Protein 5MXY (pdb70)

InterPro domains:
  IPR009056 Cytochrome c-like domain [PF13442] (34-107)
  IPR009056 Cytochrome c-like domain [PS51007] (30-114)
  IPR036909 Cytochrome c-like domain superfamily [G3DSA:1.10.760.10] (24-115)
  IPR036909 Cytochrome c-like domain superfamily [SSF46626] (7-107)

GO terms:
  GO:0009055 electron transfer activity (F, IDA)

B-factor: mean 49.45, std 11.22, range [33.48, 121.1]

Foldseek 3Di:
DAQLVCCVVAPCQALNNLRDGDPLNVVLPGHRLQDPVCLVVDDLVNQLCCQQPNDPSRGHHCVVPDPSVNSSSNSVVSNVNHD

Sequence (83 aa):
IDGMKLYLQHCKTCHGVDGNPTDLGEGLGARKFADAEWQAKTSDERIIEQINEGTPEMMMPFKEKLTPEEVKALVPVVRGFKK

Radius of gyration: 11.71 Å; Cα contacts (8 Å, |Δi|>4): 105; chains: 1; bounding box: 23×28×24 Å

Nearest PDB structures (foldseek):
  5mxy-assembly1_A  TM=1.012E+00  e=5.273E-16  Candidatus Kuenenia stuttgartensis
  5mxz-assembly1_A  TM=9.814E-01  e=4.916E-13  Candidatus Kuenenia stuttgartensis
  7o38-assembly1_A  TM=9.391E-01  e=1.653E-07  Candidatus Kuenenia stuttgartensis
  6r6n-assembly1_B  TM=9.418E-01  e=6.928E-06  Candidatus Kuenenia stuttgartensis
  6r6o-assembly1_B  TM=9.231E-01  e=8.377E-06  Candidatus Kuenenia stuttgartensis

Organism: Kuenenia stuttgartiensis (NCBI:txid174633)

Solvent-accessible surface area: 5608 Å² total; per-residue (Å²): 148,86,10,84,144,17,2,76,126,40,23,77,88,29,30,6,100,71,0,67,29,47,140,106,1,121,74,71,39,25,198,97,24,22,44,59,130,73,12,91,98,13,52,71,138,96,9,55,76,41,18,39,99,12,43,113,166,109,42,123,79,21,123,171,139,11,73,107,106,45,0,142,24,3,11,87,13,10,68,63,25,105,145

Structure (mmCIF, N/CA/C/O backbone):
data_5MXY
#
_entry.id   5MXY
#
_cell.length_a   47.820
_cell.length_b   47.820
_cell.length_c   99.930
_cell.angle_alpha   90.00
_cell.angle_beta   90.00
_cell.angle_gamma   90.00
#
_symmetry.space_group_name_H-M   'P 43 21 2'
#
loop_
_entity.id
_entity.type
_entity.pdbx_description
1 polymer 'Cytochrome c-552 Ks_3358'
2 non-polymer 'HEME C'
3 non-polymer 'ZINC ION'
4 non-polymer 1,2-ETHANEDIOL
5 non-polymer 'ACETATE ION'
6 water water
#
lo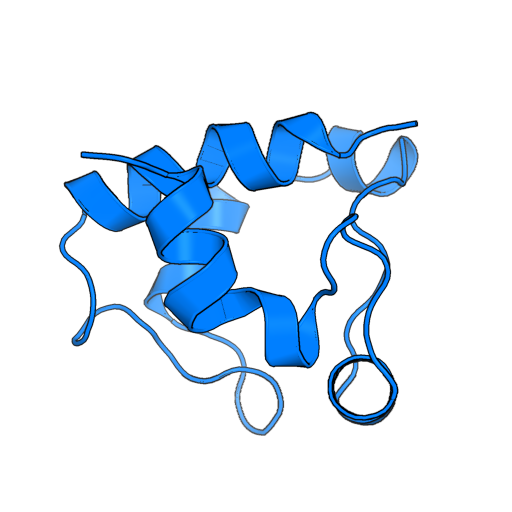op_
_atom_site.group_PDB
_atom_site.id
_atom_site.type_symbol
_atom_site.label_atom_id
_atom_site.label_alt_id
_atom_site.label_comp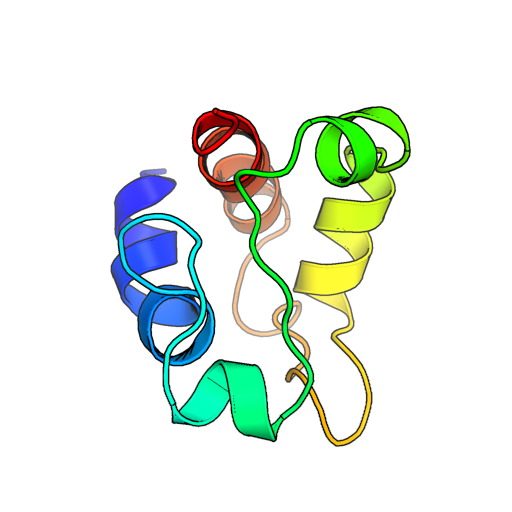_id
_atom_site.label_asym_id
_atom_site.label_entity_id
_atom_site.label_seq_id
_atom_site.pdbx_PDB_ins_code
_atom_site.Cartn_x
_atom_site.Cartn_y
_atom_site.Cartn_z
_atom_site.occupancy
_atom_site.B_iso_or_equiv
_atom_site.auth_seq_id
_atom_site.auth_comp_id
_atom_site.auth_asym_id
_atom_site.auth_atom_id
_atom_site.pdbx_PDB_model_num
ATOM 1 N N . ILE A 1 3 ? 3.405 14.449 -12.344 1.00 69.31 33 ILE A N 1
ATOM 2 C CA . ILE A 1 3 ? 2.724 13.251 -11.764 1.00 68.99 33 ILE A CA 1
ATOM 3 C C . ILE A 1 3 ? 3.405 11.978 -12.278 1.00 68.38 33 ILE A C 1
ATOM 4 O O . ILE A 1 3 ? 3.513 11.773 -13.493 1.00 69.93 33 ILE A O 1
ATOM 9 N N . ASP A 1 4 ? 3.865 11.140 -11.347 1.00 66.52 34 ASP A N 1
ATOM 10 C CA . ASP A 1 4 ? 4.482 9.851 -11.679 1.00 64.69 34 ASP A CA 1
ATOM 11 C C . ASP A 1 4 ? 3.462 8.715 -11.551 1.00 61.75 34 ASP A C 1
ATOM 12 O O . ASP A 1 4 ? 3.087 8.315 -10.440 1.00 59.80 34 ASP A O 1
ATOM 17 N N . GLY A 1 5 ? 3.026 8.214 -12.708 1.00 59.14 35 GLY A N 1
ATOM 18 C CA . GLY A 1 5 ? 2.075 7.105 -12.809 1.00 55.95 35 GLY A CA 1
ATOM 19 C C . GLY A 1 5 ? 2.540 5.814 -12.155 1.00 54.33 35 GLY A C 1
ATOM 20 O O . GLY A 1 5 ? 1.785 5.199 -11.398 1.00 50.24 35 GLY A O 1
ATOM 21 N N . MET A 1 6 ? 3.779 5.410 -12.444 1.00 53.93 36 MET A N 1
ATOM 22 C CA . MET A 1 6 ? 4.349 4.179 -11.883 1.00 55.60 36 MET A CA 1
ATOM 23 C C . MET A 1 6 ? 4.493 4.234 -10.359 1.00 52.89 36 MET A C 1
ATOM 24 O O . MET A 1 6 ? 4.242 3.238 -9.679 1.00 50.91 36 MET A O 1
ATOM 29 N N . LYS A 1 7 ? 4.875 5.401 -9.837 1.00 53.47 37 LYS A N 1
ATOM 30 C CA . LYS A 1 7 ? 4.957 5.632 -8.387 1.00 54.74 37 LYS A CA 1
ATOM 31 C C . LYS A 1 7 ? 3.590 5.495 -7.711 1.00 51.99 37 LYS A C 1
ATOM 32 O O . LYS A 1 7 ? 3.489 4.917 -6.625 1.00 50.64 37 LYS A O 1
ATOM 38 N N . LEU A 1 8 ? 2.551 6.023 -8.362 1.00 49.64 38 LEU A N 1
ATOM 39 C CA . LEU A 1 8 ? 1.165 5.863 -7.905 1.00 47.96 38 LEU A CA 1
ATOM 40 C C . LEU A 1 8 ? 0.739 4.398 -7.885 1.00 44.77 38 LEU A C 1
ATOM 41 O O . LEU A 1 8 ? 0.119 3.949 -6.923 1.00 45.39 38 LEU A O 1
ATOM 46 N N . TYR A 1 9 ? 1.087 3.672 -8.950 1.00 43.17 39 TYR A N 1
ATOM 47 C CA . TYR A 1 9 ? 0.752 2.253 -9.095 1.00 44.73 39 TYR A CA 1
ATOM 48 C C . TYR A 1 9 ? 1.396 1.388 -8.007 1.00 44.66 39 TYR A C 1
ATOM 49 O O . TYR A 1 9 ? 0.736 0.527 -7.415 1.00 43.42 39 TYR A O 1
ATOM 58 N N . LEU A 1 10 ? 2.683 1.611 -7.759 1.00 46.64 40 LEU A N 1
ATOM 59 C CA . LEU A 1 10 ? 3.407 0.863 -6.728 1.00 49.78 40 LEU A CA 1
ATOM 60 C C . LEU A 1 10 ? 2.861 1.165 -5.327 1.00 50.93 40 LEU A C 1
ATOM 61 O O . LEU A 1 10 ? 2.809 0.281 -4.474 1.00 52.02 40 LEU A O 1
ATOM 66 N N . GLN A 1 11 ? 2.419 2.403 -5.119 1.00 52.25 41 GLN A N 1
ATOM 67 C CA . GLN A 1 11 ? 1.851 2.842 -3.846 1.00 54.46 41 GLN A CA 1
ATOM 68 C C . GLN A 1 11 ? 0.430 2.322 -3.584 1.00 52.86 41 GLN A C 1
ATOM 69 O O . GLN A 1 11 ? 0.072 2.061 -2.430 1.00 50.51 41 GLN A O 1
ATOM 75 N N . HIS A 1 12 ? -0.371 2.175 -4.643 1.00 50.27 42 HIS A N 1
ATOM 76 C CA . HIS A 1 12 ? -1.817 1.953 -4.488 1.00 49.34 42 HIS A CA 1
ATOM 77 C C . HIS A 1 12 ? -2.395 0.697 -5.139 1.00 45.69 42 HIS A C 1
ATOM 78 O O . HIS A 1 12 ? -3.488 0.266 -4.775 1.00 44.53 42 HIS A O 1
ATOM 85 N N . CYS A 1 13 ? -1.679 0.122 -6.101 1.00 44.49 43 CYS A N 1
ATOM 86 C CA . CYS A 1 13 ? -2.259 -0.918 -6.958 1.00 43.89 43 CYS A CA 1
ATOM 87 C C . CYS A 1 13 ? -1.517 -2.247 -6.929 1.00 44.55 43 CYS A C 1
ATOM 88 O O . CYS A 1 13 ? -2.146 -3.298 -7.086 1.00 43.63 43 CYS A O 1
ATOM 91 N N . LYS A 1 14 ? -0.193 -2.193 -6.753 1.00 45.69 44 LYS A N 1
ATOM 92 C CA . LYS A 1 14 ? 0.674 -3.380 -6.841 1.00 49.49 44 LYS A CA 1
ATOM 93 C C . LYS A 1 14 ? 0.345 -4.497 -5.839 1.00 48.33 44 LYS A C 1
ATOM 94 O O . LYS A 1 14 ? 0.587 -5.664 -6.136 1.00 48.73 44 LYS A O 1
ATOM 100 N N . THR A 1 15 ? -0.212 -4.135 -4.677 1.00 47.98 45 THR A N 1
ATOM 101 C CA . THR A 1 15 ? -0.579 -5.114 -3.633 1.00 47.49 45 THR A CA 1
ATOM 102 C C . THR A 1 15 ? -1.638 -6.116 -4.101 1.00 44.89 45 THR A C 1
ATOM 103 O O . THR A 1 15 ? -1.709 -7.232 -3.582 1.00 44.79 45 THR A O 1
ATOM 107 N N . CYS A 1 16 ? -2.452 -5.720 -5.080 1.00 43.07 46 CYS A N 1
ATOM 108 C CA . CYS A 1 16 ? -3.415 -6.633 -5.694 1.00 41.88 46 CYS A CA 1
ATOM 109 C C . CYS A 1 16 ? -3.037 -7.037 -7.117 1.00 42.22 46 CYS A C 1
ATOM 110 O O . CYS A 1 16 ? -3.163 -8.210 -7.477 1.00 42.90 46 CYS A O 1
ATOM 113 N N . HIS A 1 17 ? -2.582 -6.073 -7.919 1.00 40.04 47 HIS A N 1
ATOM 114 C CA . HIS A 1 17 ? -2.303 -6.321 -9.340 1.00 42.50 47 HIS A CA 1
ATOM 115 C C . HIS A 1 17 ? -0.878 -6.766 -9.674 1.00 44.44 47 HIS A C 1
ATOM 116 O O . HIS A 1 17 ? -0.625 -7.205 -10.794 1.00 44.81 47 HIS A O 1
ATOM 123 N N . GLY A 1 18 ? 0.040 -6.649 -8.715 1.00 45.55 48 GLY A N 1
ATOM 124 C CA . GLY A 1 18 ? 1.421 -7.113 -8.900 1.00 49.65 48 GLY A CA 1
ATOM 125 C C . GLY A 1 18 ? 2.308 -6.128 -9.634 1.00 52.79 48 GLY A C 1
ATOM 126 O O . GLY A 1 18 ? 1.822 -5.284 -10.385 1.00 52.96 48 GLY A O 1
ATOM 127 N N . VAL A 1 19 ? 3.619 -6.258 -9.427 1.00 54.19 49 VAL A N 1
ATOM 128 C CA . VAL A 1 19 ? 4.626 -5.366 -10.021 1.00 55.14 49 VAL A CA 1
ATOM 129 C C . VAL A 1 19 ? 4.648 -5.398 -11.570 1.00 55.10 49 VAL A C 1
ATOM 130 O O . VAL A 1 19 ? 5.044 -4.425 -12.213 1.00 57.25 49 VAL A O 1
ATOM 134 N N . ASP A 1 20 ? 4.192 -6.511 -12.146 1.00 54.94 50 ASP A N 1
ATOM 135 C CA . ASP A 1 20 ? 4.199 -6.733 -13.592 1.00 55.39 50 ASP A CA 1
ATOM 136 C C . ASP A 1 20 ? 2.788 -6.877 -14.187 1.00 52.50 50 ASP A C 1
ATOM 137 O O . ASP A 1 20 ? 2.633 -7.230 -15.359 1.00 53.20 50 ASP A O 1
ATOM 142 N N . GLY A 1 21 ? 1.763 -6.600 -13.381 1.00 48.97 51 GLY A N 1
ATOM 143 C CA . GLY A 1 21 ? 0.375 -6.735 -13.827 1.00 47.37 51 GLY A CA 1
ATOM 144 C C . GLY A 1 21 ? -0.218 -8.118 -13.615 1.00 46.59 51 GLY A C 1
ATOM 145 O O . GLY A 1 21 ? -1.422 -8.324 -13.840 1.00 45.06 51 GLY A O 1
ATOM 146 N N . ASN A 1 22 ? 0.625 -9.068 -13.200 1.00 46.22 52 ASN A N 1
ATOM 147 C CA . ASN A 1 22 ? 0.172 -10.398 -12.795 1.00 46.32 52 ASN A CA 1
ATOM 148 C C . ASN A 1 22 ? -0.251 -10.328 -11.334 1.00 46.11 52 ASN A C 1
ATOM 149 O O . ASN A 1 22 ? 0.571 -9.988 -10.473 1.00 43.72 52 ASN A O 1
ATOM 154 N N . PRO A 1 23 ? -1.535 -10.631 -11.053 1.00 43.81 53 PRO A N 1
ATOM 155 C CA . PRO A 1 23 ? -2.094 -10.393 -9.722 1.00 45.61 53 PRO A CA 1
ATOM 156 C C . PRO A 1 23 ? -1.447 -11.216 -8.615 1.00 47.00 53 PRO A C 1
ATOM 157 O O . PRO A 1 23 ? -1.007 -12.350 -8.845 1.00 47.72 53 PRO A O 1
ATOM 161 N N . THR A 1 24 ? -1.398 -10.618 -7.428 1.00 48.22 54 THR A N 1
ATOM 162 C CA . THR A 1 24 ? -0.898 -11.260 -6.214 1.00 49.23 54 THR A CA 1
ATOM 163 C C . THR A 1 24 ? -1.887 -12.320 -5.723 1.00 49.96 54 THR A C 1
ATOM 164 O O . THR A 1 24 ? -2.975 -12.482 -6.294 1.00 48.57 54 THR A O 1
ATOM 168 N N . ASP A 1 25 ? -1.505 -13.030 -4.661 1.00 51.89 55 ASP A N 1
ATOM 169 C CA . ASP A 1 25 ? -2.393 -13.969 -3.982 1.00 51.90 55 ASP A CA 1
ATOM 170 C C . ASP A 1 25 ? -3.680 -13.270 -3.527 1.00 48.29 55 ASP A C 1
ATOM 171 O O . ASP A 1 25 ? -4.779 -13.795 -3.739 1.00 45.62 55 ASP A O 1
ATOM 176 N N . LEU A 1 26 ? -3.534 -12.082 -2.929 1.00 45.11 56 LEU A N 1
ATOM 177 C CA . LEU A 1 26 ? -4.673 -11.244 -2.534 1.00 44.88 56 LEU A CA 1
ATOM 178 C C . LEU A 1 26 ? -5.567 -10.861 -3.722 1.00 42.43 56 LEU A C 1
ATOM 179 O O . LEU A 1 26 ? -6.782 -11.065 -3.673 1.00 41.43 56 LEU A O 1
ATOM 184 N N . GLY A 1 27 ? -4.955 -10.311 -4.770 1.00 43.13 57 GLY A N 1
ATOM 185 C CA . GLY A 1 27 ? -5.678 -9.863 -5.968 1.00 41.61 57 GLY A CA 1
ATOM 186 C C . GLY A 1 27 ? -6.436 -10.968 -6.685 1.00 43.38 57 GLY A C 1
ATOM 187 O O . GLY A 1 27 ? -7.617 -10.803 -7.013 1.00 43.06 57 GLY A O 1
ATOM 188 N N . GLU A 1 28 ? -5.761 -12.096 -6.909 1.00 44.51 58 GLU A N 1
ATOM 189 C CA . GLU A 1 28 ? -6.356 -13.264 -7.578 1.00 48.03 58 GLU A CA 1
ATOM 190 C C . GLU A 1 28 ? -7.560 -13.827 -6.817 1.00 47.04 58 GLU A C 1
ATOM 191 O O . GLU A 1 28 ? -8.580 -14.163 -7.429 1.00 48.59 58 GLU A O 1
ATOM 197 N N . GLY A 1 29 ? -7.434 -13.920 -5.491 1.00 48.27 59 GLY A N 1
ATOM 198 C CA . GLY A 1 29 ? -8.521 -14.371 -4.614 1.00 46.49 59 GLY A CA 1
ATOM 199 C C . GLY A 1 29 ? -9.741 -13.470 -4.643 1.00 45.65 59 GLY A C 1
ATOM 200 O O . GLY A 1 29 ? -10.874 -13.946 -4.528 1.00 46.44 59 GLY A O 1
ATOM 201 N N . LEU A 1 30 ? -9.498 -12.167 -4.809 1.00 44.96 60 LEU A N 1
ATOM 202 C CA . LEU A 1 30 ? -10.556 -11.159 -4.932 1.00 43.52 60 LEU A CA 1
ATOM 203 C C . LEU A 1 30 ? -11.219 -11.108 -6.311 1.00 44.68 60 LEU A C 1
ATOM 204 O O . LEU A 1 30 ? -12.347 -10.606 -6.450 1.00 43.39 60 LEU A O 1
ATOM 209 N N . GLY A 1 31 ? -10.512 -11.598 -7.328 1.00 42.68 61 GLY A N 1
ATOM 210 C CA . GLY A 1 31 ? -11.084 -11.737 -8.668 1.00 42.96 61 GLY A CA 1
ATOM 211 C C . GLY A 1 31 ? -10.314 -11.107 -9.814 1.00 42.23 61 GLY A C 1
ATOM 212 O O . GLY A 1 31 ? -10.797 -11.115 -10.950 1.00 41.55 61 GLY A O 1
ATOM 213 N N . ALA A 1 32 ? -9.123 -10.577 -9.528 1.00 42.75 62 ALA A N 1
ATOM 214 C CA . ALA A 1 32 ? -8.308 -9.889 -10.538 1.00 43.17 62 ALA A CA 1
ATOM 215 C C . ALA A 1 32 ? -7.658 -10.859 -11.521 1.00 44.74 62 ALA A C 1
ATOM 216 O O . ALA A 1 32 ? -7.255 -11.968 -11.147 1.00 42.09 62 ALA A O 1
ATOM 218 N N . ARG A 1 33 ? -7.576 -10.423 -12.775 1.00 43.80 63 ARG A N 1
ATOM 219 C CA . ARG A 1 33 ? -6.907 -11.161 -13.856 1.00 47.60 63 ARG A CA 1
ATOM 220 C C . ARG A 1 33 ? -5.661 -10.391 -14.287 1.00 48.00 63 ARG A C 1
ATOM 221 O O . ARG A 1 33 ? -5.489 -9.233 -13.901 1.00 49.74 63 ARG A O 1
ATOM 229 N N . LYS A 1 34 ? -4.794 -11.024 -15.080 1.00 47.72 64 LYS A N 1
ATOM 230 C CA . LYS A 1 34 ? -3.547 -10.380 -15.512 1.00 48.45 64 LYS A CA 1
ATOM 231 C C . LYS A 1 34 ? -3.757 -9.266 -16.546 1.00 46.15 64 LYS A C 1
ATOM 232 O O . LYS A 1 34 ? -4.602 -9.386 -17.439 1.00 45.19 64 LYS A O 1
ATOM 238 N N . PHE A 1 35 ? -2.985 -8.190 -16.398 1.00 43.88 65 PHE A N 1
ATOM 239 C CA . PHE A 1 35 ? -2.992 -7.067 -17.341 1.00 46.55 65 PHE A CA 1
ATOM 240 C C . PHE A 1 35 ? -2.242 -7.383 -18.644 1.00 49.17 65 PHE A C 1
ATOM 241 O O . PHE A 1 35 ? -2.668 -6.945 -19.722 1.00 48.14 65 PHE A O 1
ATOM 249 N N . ALA A 1 36 ? -1.137 -8.133 -18.542 1.00 52.07 66 ALA A N 1
ATOM 250 C CA . ALA A 1 36 ? -0.365 -8.583 -19.714 1.00 54.76 66 ALA A CA 1
ATOM 251 C C . ALA A 1 36 ? -1.116 -9.697 -20.443 1.00 57.54 66 ALA A C 1
ATOM 252 O O . ALA A 1 36 ? -0.721 -10.869 -20.422 1.00 61.36 66 ALA A O 1
ATOM 254 N N . ASP A 1 37 ? -2.213 -9.295 -21.077 1.00 56.56 67 ASP A N 1
ATOM 255 C CA . ASP A 1 37 ? -3.116 -10.175 -21.792 1.00 57.37 67 ASP A CA 1
ATOM 256 C C . ASP A 1 37 ? -3.552 -9.367 -23.005 1.00 58.07 67 ASP A C 1
ATOM 257 O O . ASP A 1 37 ? -4.271 -8.369 -22.870 1.00 54.82 67 ASP A O 1
ATOM 262 N N . ALA A 1 38 ? -3.085 -9.789 -24.181 1.00 56.41 68 ALA A N 1
ATOM 263 C CA . ALA A 1 38 ? -3.350 -9.094 -25.444 1.00 58.26 68 ALA A CA 1
ATOM 264 C C . ALA A 1 38 ? -4.845 -8.930 -25.712 1.00 57.88 68 ALA A C 1
ATOM 265 O O . ALA A 1 38 ? -5.294 -7.854 -26.113 1.00 57.00 68 ALA A O 1
ATOM 267 N N . GLU A 1 39 ? -5.600 -10.000 -25.457 1.00 57.44 69 GLU A N 1
ATOM 268 C CA . GLU A 1 39 ? -7.048 -10.036 -25.649 1.00 57.62 69 GLU A CA 1
ATOM 269 C C . GLU A 1 39 ? -7.784 -9.084 -24.694 1.00 52.91 69 GLU A C 1
ATOM 270 O O . GLU A 1 39 ? -8.732 -8.410 -25.111 1.00 48.73 69 GLU A O 1
ATOM 276 N N . TRP A 1 40 ? -7.349 -9.033 -23.431 1.00 50.39 70 TRP A N 1
ATOM 277 C CA . TRP A 1 40 ? -7.900 -8.076 -22.461 1.00 49.41 70 TRP A CA 1
ATOM 278 C C . TRP A 1 40 ? -7.608 -6.631 -22.880 1.00 49.08 70 TRP A C 1
ATOM 279 O O . TRP A 1 40 ? -8.522 -5.807 -22.921 1.00 49.53 70 TRP A O 1
ATOM 290 N N . GLN A 1 41 ? -6.344 -6.351 -23.201 1.00 47.57 71 GLN A N 1
ATOM 291 C CA . GLN A 1 41 ? -5.906 -5.024 -23.640 1.00 48.36 71 GLN A CA 1
ATOM 292 C C . GLN A 1 41 ? -6.698 -4.536 -24.857 1.00 49.36 71 GLN A C 1
ATOM 293 O O . GLN A 1 41 ? -7.067 -3.361 -24.928 1.00 47.44 71 GLN A O 1
ATOM 299 N N . ALA A 1 42 ? -6.973 -5.456 -25.784 1.00 48.25 72 ALA A N 1
ATOM 300 C CA . ALA A 1 42 ? -7.684 -5.152 -27.031 1.00 49.55 72 ALA A CA 1
ATOM 301 C C . ALA A 1 42 ? -9.158 -4.797 -26.829 1.00 48.19 72 ALA A C 1
ATOM 302 O O . ALA A 1 42 ? -9.667 -3.905 -27.501 1.00 52.59 72 ALA A O 1
ATOM 304 N N . LYS A 1 43 ? -9.835 -5.489 -25.910 1.00 49.19 73 LYS A N 1
ATOM 305 C CA . LYS A 1 43 ? -11.268 -5.254 -25.677 1.00 50.14 73 LYS A CA 1
ATOM 306 C C . LYS A 1 43 ? -11.561 -4.159 -24.633 1.00 48.30 73 LYS A C 1
ATOM 307 O O . LYS A 1 43 ? -12.721 -3.788 -24.428 1.00 47.81 73 LYS A O 1
ATOM 310 N N . THR A 1 44 ? -10.508 -3.643 -23.999 1.00 46.66 74 THR A N 1
ATOM 311 C CA . THR A 1 44 ? -10.634 -2.660 -22.914 1.00 45.38 74 THR A CA 1
ATOM 312 C C . THR A 1 44 ? -10.262 -1.252 -23.390 1.00 45.37 74 THR A C 1
ATOM 313 O O . THR A 1 44 ? -9.163 -1.036 -23.906 1.00 45.79 74 THR A O 1
ATOM 317 N N . SER A 1 45 ? -11.193 -0.313 -23.219 1.00 42.10 75 SER A N 1
ATOM 318 C CA . SER A 1 45 ? -10.967 1.089 -23.561 1.00 43.25 75 SER A CA 1
ATOM 319 C C . SER A 1 45 ? -10.265 1.818 -22.419 1.00 42.03 75 SER A C 1
ATOM 320 O O . SER A 1 45 ? -10.284 1.354 -21.275 1.00 39.83 75 SER A O 1
ATOM 323 N N . ASP A 1 46 ? -9.651 2.960 -22.731 1.00 41.68 76 ASP A N 1
ATOM 324 C CA . ASP A 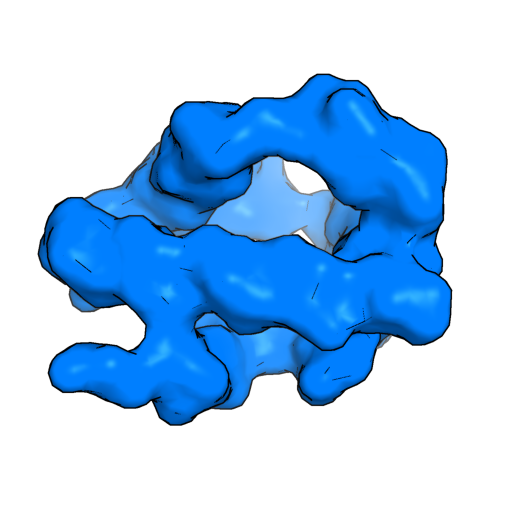1 46 ? -9.090 3.838 -21.697 1.00 42.01 76 ASP A CA 1
ATOM 325 C C . ASP A 1 46 ? -10.147 4.341 -20.705 1.00 41.42 76 ASP A C 1
ATOM 326 O O . ASP A 1 46 ? -9.856 4.461 -19.511 1.00 39.09 76 ASP A O 1
ATOM 331 N N . GLU A 1 47 ? -11.356 4.634 -21.198 1.00 40.60 77 GLU A N 1
ATOM 332 C CA . GLU A 1 47 ? -12.456 5.086 -20.327 1.00 42.80 77 GLU A CA 1
ATOM 333 C C . GLU A 1 47 ? -12.938 4.009 -19.348 1.00 38.54 77 GLU A C 1
ATOM 334 O O . GLU A 1 47 ? -13.390 4.335 -18.251 1.00 36.58 77 GLU A O 1
ATOM 340 N N . ARG A 1 48 ? -12.847 2.744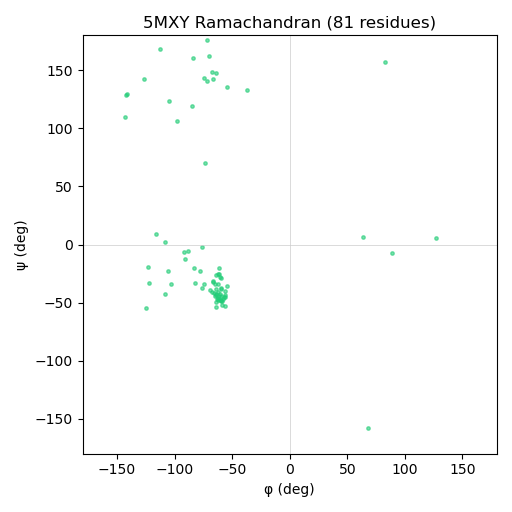 -19.762 1.00 37.07 78 ARG A N 1
ATOM 341 C CA . ARG A 1 48 ? -13.156 1.589 -18.906 1.00 37.29 78 ARG A CA 1
ATOM 342 C C . ARG A 1 48 ? -12.128 1.458 -17.780 1.00 36.53 78 ARG A C 1
ATOM 343 O O . ARG A 1 48 ? -12.496 1.154 -16.642 1.00 35.75 78 ARG A O 1
ATOM 351 N N . ILE A 1 49 ? -10.852 1.686 -18.104 1.00 34.43 79 ILE A N 1
ATOM 352 C CA . ILE A 1 49 ? -9.767 1.668 -17.115 1.00 34.79 79 ILE A CA 1
ATOM 353 C C . ILE A 1 49 ? -9.969 2.807 -16.109 1.00 34.57 79 ILE A C 1
ATOM 354 O O . ILE A 1 49 ? -9.842 2.584 -14.905 1.00 33.48 79 ILE A O 1
ATOM 359 N N . ILE A 1 50 ? -10.302 4.001 -16.614 1.00 35.20 80 ILE A N 1
ATOM 360 C CA . ILE A 1 50 ? -10.551 5.185 -15.774 1.00 36.22 80 ILE A CA 1
ATOM 361 C C . ILE A 1 50 ? -11.761 4.971 -14.852 1.00 35.02 80 ILE A C 1
ATOM 362 O O . ILE A 1 50 ? -11.675 5.247 -13.652 1.00 33.95 80 ILE A O 1
ATOM 367 N N . GLU A 1 51 ? -12.860 4.461 -15.414 1.00 34.71 81 GLU A N 1
ATOM 368 C CA . GLU A 1 51 ? -14.061 4.150 -14.631 1.00 36.25 81 GLU A CA 1
ATOM 369 C C . GLU A 1 51 ? -13.804 3.120 -13.524 1.00 35.71 81 GLU A C 1
ATOM 370 O O . GLU A 1 51 ? -14.258 3.303 -12.388 1.00 33.92 81 GLU A O 1
ATOM 376 N N . GLN A 1 52 ? -13.074 2.054 -13.860 1.00 36.03 82 GLN A N 1
ATOM 377 C CA . GLN A 1 52 ? -12.693 1.042 -12.874 1.00 36.70 82 GLN A CA 1
ATOM 378 C C . GLN A 1 52 ? -11.870 1.618 -11.711 1.00 36.51 82 GLN A C 1
ATOM 379 O O . GLN A 1 52 ? -12.178 1.348 -10.549 1.00 38.61 82 GLN A O 1
ATOM 385 N N . ILE A 1 53 ? -10.841 2.404 -12.025 1.00 36.80 83 ILE A N 1
ATOM 386 C CA . ILE A 1 53 ? -10.049 3.078 -10.988 1.00 37.77 83 ILE A CA 1
ATOM 387 C C . ILE A 1 53 ? -10.945 3.978 -10.122 1.00 38.80 83 ILE A C 1
ATOM 388 O O . ILE A 1 53 ? -10.874 3.908 -8.893 1.00 37.40 83 ILE A O 1
ATOM 393 N N . ASN A 1 54 ? -11.796 4.782 -10.766 1.00 38.79 84 ASN A N 1
ATOM 394 C CA . ASN A 1 54 ? -12.706 5.700 -10.063 1.00 39.75 84 ASN A CA 1
ATOM 395 C C . ASN A 1 54 ? -13.733 5.015 -9.162 1.00 40.64 84 ASN A C 1
ATOM 396 O O . ASN A 1 54 ? -13.899 5.413 -8.012 1.00 39.94 84 ASN A O 1
ATOM 401 N N . GLU A 1 55 ? -14.408 3.991 -9.684 1.00 41.73 85 GLU A N 1
ATOM 402 C CA . GLU A 1 55 ? -15.588 3.432 -9.014 1.00 43.68 85 GLU A CA 1
ATOM 403 C C . GLU A 1 55 ? -15.356 2.091 -8.333 1.00 42.43 85 GLU A C 1
ATOM 404 O O . GLU A 1 55 ? -16.090 1.728 -7.408 1.00 41.34 85 GLU A O 1
ATOM 410 N N . GLY A 1 56 ? -14.337 1.365 -8.791 1.00 42.96 86 GLY A N 1
ATOM 411 C CA . GLY A 1 56 ? -14.042 0.019 -8.296 1.00 42.03 86 GLY A CA 1
ATOM 412 C C . GLY A 1 56 ? -15.115 -0.985 -8.680 1.00 40.50 86 GLY A C 1
ATOM 413 O O . GLY A 1 56 ? -15.853 -0.792 -9.656 1.00 40.45 86 GLY A O 1
ATOM 414 N N . THR A 1 57 ? -15.162 -2.071 -7.915 1.00 40.89 87 THR A N 1
ATOM 415 C CA . THR A 1 57 ? -16.155 -3.122 -8.055 1.00 41.26 87 THR A CA 1
ATOM 416 C C . THR A 1 57 ? -16.493 -3.580 -6.636 1.00 40.90 87 THR A C 1
ATOM 417 O O . THR A 1 57 ? -15.582 -3.882 -5.857 1.00 40.22 87 THR A O 1
ATOM 421 N N . PRO A 1 58 ? -17.796 -3.621 -6.288 1.00 42.73 88 PRO A N 1
ATOM 422 C CA . PRO A 1 58 ? -18.169 -4.034 -4.931 1.00 44.85 88 PRO A CA 1
ATOM 423 C C . PRO A 1 58 ? -17.590 -5.395 -4.550 1.00 44.29 88 PRO A C 1
ATOM 424 O O . PRO A 1 58 ? -17.578 -6.322 -5.367 1.00 44.81 88 PRO A O 1
ATOM 428 N N . GLU A 1 59 ? -17.064 -5.472 -3.326 1.00 45.58 89 GLU A N 1
ATOM 429 C CA . GLU A 1 59 ? -16.426 -6.680 -2.763 1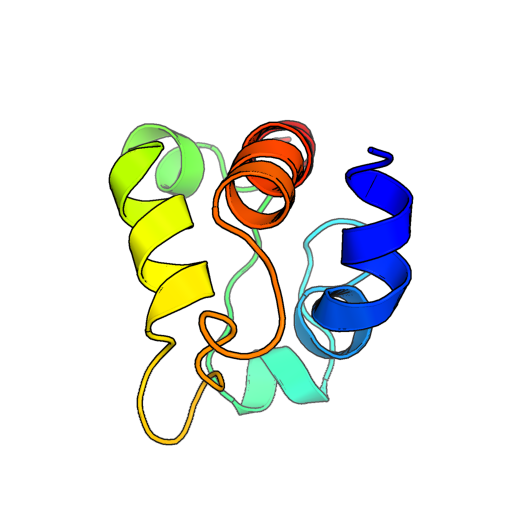.00 47.91 89 GLU A CA 1
ATOM 430 C C . GLU A 1 59 ? -15.151 -7.148 -3.483 1.00 47.20 89 GLU A C 1
ATOM 431 O O . GLU A 1 59 ? -14.594 -8.200 -3.151 1.00 47.32 89 GLU A O 1
ATOM 437 N N . MET A 1 60 ? -14.679 -6.362 -4.448 1.00 45.36 90 MET A N 1
ATOM 438 C CA . MET A 1 60 ? -13.524 -6.757 -5.259 1.00 43.09 90 MET A CA 1
ATOM 439 C C . MET A 1 60 ? -12.404 -5.721 -5.246 1.00 41.81 90 MET A C 1
ATOM 440 O O . MET A 1 60 ? -11.264 -6.042 -4.919 1.00 42.21 90 MET A O 1
ATOM 445 N N . MET A 1 61 ? -12.741 -4.480 -5.599 1.00 41.69 91 MET A N 1
ATOM 446 C CA . MET A 1 61 ? -11.772 -3.395 -5.696 1.00 40.53 91 MET A CA 1
ATOM 447 C C . MET A 1 61 ? -12.430 -2.127 -5.166 1.00 39.52 91 MET A C 1
ATOM 448 O O . MET A 1 61 ? -13.549 -1.793 -5.555 1.00 39.11 91 MET A O 1
ATOM 453 N N . MET A 1 62 ? -11.739 -1.442 -4.257 1.00 41.21 92 MET A N 1
ATOM 454 C CA . MET A 1 62 ? -12.242 -0.186 -3.696 1.00 44.92 92 MET A CA 1
ATOM 455 C C . MET A 1 62 ? -12.276 0.925 -4.762 1.00 44.46 92 MET A C 1
ATOM 456 O O . MET A 1 62 ? -11.451 0.913 -5.683 1.00 42.36 92 MET A O 1
ATOM 461 N N . PRO A 1 63 ? -13.241 1.865 -4.660 1.00 45.23 93 PRO A N 1
ATOM 462 C CA . PRO A 1 63 ? -13.168 3.073 -5.502 1.00 44.08 93 PRO A CA 1
ATOM 463 C C . PRO A 1 63 ? -11.974 3.959 -5.118 1.00 43.70 93 PRO A C 1
ATOM 464 O O . PRO A 1 63 ? -11.637 4.057 -3.928 1.00 44.78 93 PRO A O 1
ATOM 468 N N . PHE A 1 64 ? -11.321 4.564 -6.115 1.00 41.80 94 PHE A N 1
ATOM 469 C CA . PHE A 1 64 ? -10.179 5.462 -5.861 1.00 41.09 94 PHE A CA 1
ATOM 470 C C . PHE A 1 64 ? -10.469 6.946 -6.099 1.00 40.90 94 PHE A C 1
ATOM 471 O O . PHE A 1 64 ? -9.578 7.779 -5.927 1.00 39.84 94 PHE A O 1
ATOM 479 N N . LYS A 1 65 ? -11.713 7.267 -6.456 1.00 41.55 95 LYS A N 1
ATOM 480 C CA . LYS A 1 65 ? -12.108 8.635 -6.853 1.00 45.31 95 LYS A CA 1
ATOM 481 C C . LYS A 1 65 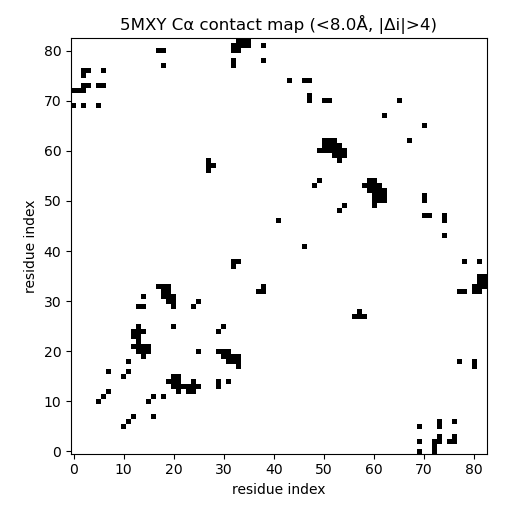? -11.974 9.683 -5.743 1.00 48.76 95 LYS A C 1
ATOM 482 O O . LYS A 1 65 ? -11.792 10.869 -6.026 1.00 48.38 95 LYS A O 1
ATOM 488 N N . GLU A 1 66 ? -12.067 9.239 -4.491 1.00 49.79 96 GLU A N 1
ATOM 489 C CA . GLU A 1 66 ? -11.878 10.124 -3.346 1.00 55.38 96 GLU A CA 1
ATOM 490 C C . GLU A 1 66 ? -10.421 10.141 -2.867 1.00 54.71 96 GLU A C 1
ATOM 491 O O . GLU A 1 66 ? -10.057 10.947 -2.006 1.00 57.44 96 GLU A O 1
ATOM 497 N N . LYS A 1 67 ? -9.597 9.273 -3.459 1.00 52.88 97 LYS A N 1
ATOM 498 C CA . LYS A 1 67 ? -8.175 9.131 -3.120 1.00 52.39 97 LYS A CA 1
ATOM 499 C C . LYS A 1 67 ? -7.243 9.794 -4.152 1.00 51.37 97 LYS A C 1
ATOM 500 O O . LYS A 1 67 ? -6.182 10.313 -3.793 1.00 52.83 97 LYS A O 1
ATOM 506 N N . LEU A 1 68 ? -7.639 9.763 -5.425 1.00 46.44 98 LEU A N 1
ATOM 507 C CA . LEU A 1 68 ? -6.826 10.294 -6.525 1.00 45.55 98 LEU A CA 1
ATOM 508 C C . LEU A 1 68 ? -7.611 11.291 -7.366 1.00 44.73 98 LEU A C 1
ATOM 509 O O . LEU A 1 68 ? -8.806 11.097 -7.606 1.00 43.41 98 LEU A O 1
ATOM 514 N N . THR A 1 69 ? -6.937 12.347 -7.825 1.00 44.36 99 THR A N 1
ATOM 515 C CA . THR A 1 69 ? -7.546 13.322 -8.745 1.00 42.36 99 THR A CA 1
ATOM 516 C C . THR A 1 69 ? -7.747 12.651 -10.117 1.00 41.32 99 THR A C 1
ATOM 517 O O . THR A 1 69 ? -7.137 11.603 -10.372 1.00 42.52 99 THR A O 1
ATOM 521 N N . PRO A 1 70 ? -8.613 13.222 -10.990 1.00 40.57 100 PRO A N 1
ATOM 522 C CA . PRO A 1 70 ? -8.707 12.716 -12.370 1.00 39.99 100 PRO A CA 1
ATOM 523 C C . PRO A 1 70 ? -7.365 12.663 -13.129 1.00 41.23 100 PRO A C 1
ATOM 524 O O . PRO A 1 70 ? -7.149 11.728 -13.915 1.00 39.44 100 PRO A O 1
ATOM 528 N N . GLU A 1 71 ? -6.482 13.636 -12.881 1.00 40.39 101 GLU A N 1
ATOM 529 C CA . GLU A 1 71 ? -5.134 13.669 -13.496 1.00 42.01 101 GLU A CA 1
ATOM 530 C C . GLU A 1 71 ? -4.269 12.484 -13.067 1.00 43.23 101 GLU A C 1
ATOM 531 O O . GLU A 1 71 ? -3.566 11.894 -13.895 1.00 42.17 101 GLU A O 1
ATOM 537 N N . GLU A 1 72 ? -4.325 12.156 -11.774 1.00 41.45 102 GLU A N 1
ATOM 538 C CA . GLU A 1 72 ? -3.652 10.978 -11.225 1.00 42.31 102 GLU A CA 1
ATOM 539 C C . GLU A 1 72 ? -4.213 9.674 -11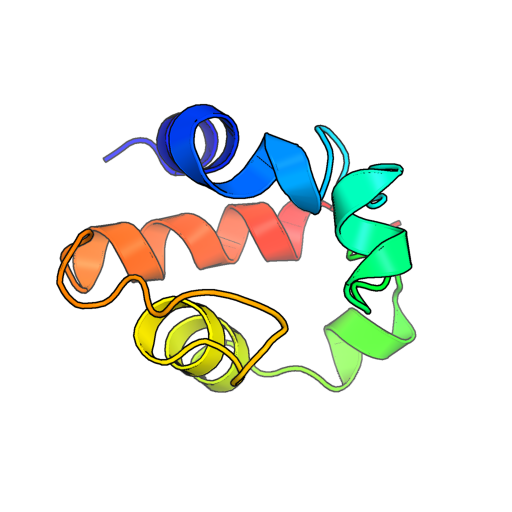.800 1.00 40.39 102 GLU A C 1
ATOM 540 O O . GLU A 1 72 ? -3.439 8.788 -12.166 1.00 39.46 102 GLU A O 1
ATOM 546 N N . VAL A 1 73 ? -5.543 9.581 -11.905 1.00 38.70 103 VAL A N 1
ATOM 547 C CA . VAL A 1 73 ? -6.219 8.413 -12.512 1.00 39.16 103 VAL A CA 1
ATOM 548 C C . VAL A 1 73 ? -5.761 8.238 -13.965 1.00 39.74 103 VAL A C 1
ATOM 549 O O . VAL A 1 73 ? -5.336 7.139 -14.354 1.00 37.94 103 VAL A O 1
ATOM 553 N N . LYS A 1 74 ? -5.781 9.331 -14.734 1.00 39.13 104 LYS A N 1
ATOM 554 C CA . LYS A 1 74 ? -5.331 9.317 -16.134 1.00 41.49 104 LYS A CA 1
ATOM 555 C C . LYS A 1 74 ? -3.862 8.887 -16.292 1.00 41.06 104 LYS A C 1
ATOM 556 O O . LYS A 1 74 ? -3.529 8.156 -17.233 1.00 40.02 104 LYS A O 1
ATOM 562 N N . ALA A 1 75 ? -3.012 9.332 -15.361 1.00 40.95 105 ALA A N 1
ATOM 563 C CA . ALA A 1 75 ? -1.591 8.956 -15.309 1.00 41.64 105 ALA A CA 1
ATOM 564 C C . ALA A 1 75 ? -1.348 7.448 -15.109 1.00 41.28 105 ALA A C 1
ATOM 565 O O . ALA A 1 75 ? -0.260 6.943 -15.408 1.00 41.16 105 ALA A O 1
ATOM 567 N N . LEU A 1 76 ? -2.357 6.741 -14.607 1.00 40.78 106 LEU A N 1
ATOM 568 C CA . LEU A 1 76 ? -2.275 5.289 -14.423 1.00 40.65 106 LEU A CA 1
ATOM 569 C C . LEU A 1 76 ? -2.588 4.490 -15.687 1.00 39.78 106 LEU A C 1
ATOM 570 O O . LEU A 1 76 ? -2.216 3.317 -15.776 1.00 41.03 106 LEU A O 1
ATOM 575 N N . VAL A 1 77 ? -3.272 5.116 -16.650 1.00 40.43 107 VAL A N 1
ATOM 576 C CA . VAL A 1 77 ? -3.647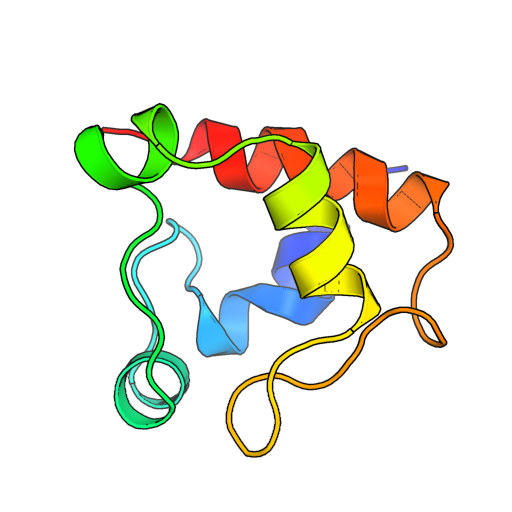 4.439 -17.902 1.00 40.53 107 VAL A CA 1
ATOM 577 C C . VAL A 1 77 ? -2.417 3.847 -18.649 1.00 40.57 107 VAL A C 1
ATOM 578 O O . VAL A 1 77 ? -2.424 2.649 -18.934 1.00 43.00 107 VAL A O 1
ATOM 582 N N . PRO A 1 78 ? -1.360 4.662 -18.926 1.00 42.51 108 PRO A N 1
ATOM 583 C CA . PRO A 1 78 ? -0.152 4.101 -19.576 1.00 44.00 108 PRO A CA 1
ATOM 584 C C . PRO A 1 78 ? 0.579 2.995 -18.795 1.00 44.38 108 PRO A C 1
ATOM 585 O O . PRO A 1 78 ? 1.229 2.140 -19.413 1.00 44.52 108 PRO A O 1
ATOM 589 N N . VAL A 1 79 ? 0.470 3.014 -17.466 1.00 43.07 109 VAL A N 1
ATOM 590 C CA . VAL A 1 79 ? 1.033 1.964 -16.606 1.00 43.81 109 VAL A CA 1
ATOM 591 C C . VAL A 1 79 ? 0.346 0.623 -16.897 1.00 43.17 109 VAL A C 1
ATOM 592 O O . VAL A 1 79 ? 1.017 -0.367 -17.204 1.00 44.61 109 VAL A O 1
ATOM 596 N N . VAL A 1 80 ? -0.987 0.624 -16.816 1.00 41.65 110 VAL A N 1
ATOM 597 C CA . VAL A 1 80 ? -1.833 -0.533 -17.119 1.00 40.62 110 VAL A CA 1
ATOM 598 C C . VAL A 1 80 ? -1.602 -1.045 -18.555 1.00 41.10 110 VAL A C 1
ATOM 599 O O . VAL A 1 80 ? -1.480 -2.257 -18.778 1.00 42.65 110 VAL A O 1
ATOM 603 N N . ARG A 1 81 ? -1.544 -0.111 -19.505 1.00 41.93 111 ARG A N 1
ATOM 604 C CA . ARG A 1 81 ? -1.313 -0.407 -20.923 1.00 43.34 111 ARG A CA 1
ATOM 605 C C . ARG A 1 81 ? 0.088 -0.956 -21.182 1.00 44.39 111 ARG A C 1
ATOM 606 O O . ARG A 1 81 ? 0.282 -1.776 -22.084 1.00 44.92 111 ARG A O 1
ATOM 614 N N . GLY A 1 82 ? 1.053 -0.495 -20.384 1.00 46.38 112 GLY A N 1
ATOM 615 C CA . GLY A 1 82 ? 2.462 -0.854 -20.538 1.00 50.85 112 GLY A CA 1
ATOM 616 C C . GLY A 1 82 ? 2.866 -2.240 -20.065 1.00 54.37 112 GLY A C 1
ATOM 617 O O . GLY A 1 82 ? 4.033 -2.611 -20.197 1.00 55.31 112 GLY A O 1
ATOM 618 N N . PHE A 1 83 ? 1.916 -3.003 -19.517 1.00 55.72 113 PHE A N 1
ATOM 619 C CA . PHE A 1 83 ? 2.183 -4.373 -19.072 1.00 59.27 113 PHE A CA 1
ATOM 620 C C . PHE A 1 83 ? 2.135 -5.400 -20.200 1.00 65.12 113 PHE A C 1
ATOM 621 O O . PHE A 1 83 ? 2.890 -6.374 -20.164 1.00 69.57 113 PHE A O 1
ATOM 629 N N . LYS A 1 84 ? 1.264 -5.161 -21.188 1.00 71.16 114 LYS A N 1
ATOM 630 C CA . LYS A 1 84 ? 0.978 -6.074 -22.321 1.00 77.27 114 LYS A CA 1
ATOM 631 C C . LYS A 1 84 ? 2.190 -6.851 -22.871 1.00 81.49 114 LYS A C 1
ATOM 632 O O . LYS A 1 84 ? 3.252 -6.262 -23.114 1.00 83.28 114 LYS A O 1
ATOM 638 N N . LYS A 1 85 ? 1.990 -8.163 -23.059 1.00 84.20 115 LYS A N 1
ATOM 639 C CA . LYS A 1 85 ? 3.016 -9.158 -23.455 1.00 84.47 115 LYS A CA 1
ATOM 640 C C . LYS A 1 85 ? 4.369 -9.031 -22.738 1.00 85.42 115 LYS A C 1
ATOM 641 O O . LYS A 1 85 ? 4.432 -9.033 -21.507 1.00 83.97 115 LYS A O 1
#

Secondary structure (DSSP, 8-state):
--HHHHHHHHTHHHH-TTS---HHHHHHT---S--HHHHHH--HHHHHHHHHH-BTTTB---TTTS-HHHHHHHHHHHHTT--